Protein AF-A0A830CNA0-F1 (afdb_monomer)

Mean predicted aligned error: 9.7 Å

Foldseek 3Di:
DPPPCVVDDVVDDDDDFDWAWPDWDWDAPDPPGFIKIKTWTAGPPPRDIDIDIGGPPDDDDDDDDDDDDDDDD

pLDDT: mean 73.69, std 17.06, range [30.98, 92.06]

Structure (mmCIF, N/CA/C/O backbone):
data_AF-A0A830CNA0-F1
#
_entry.id   AF-A0A830CNA0-F1
#
loop_
_atom_site.group_PDB
_atom_site.id
_atom_site.type_symbol
_atom_site.label_atom_id
_atom_site.label_alt_id
_atom_site.label_comp_id
_atom_site.label_asym_id
_atom_site.label_entity_id
_atom_site.label_seq_id
_atom_site.pdbx_PDB_ins_code
_atom_site.Cartn_x
_atom_site.Cartn_y
_atom_site.Cartn_z
_atom_site.occupancy
_atom_site.B_iso_or_equiv
_atom_site.auth_seq_id
_atom_site.auth_comp_id
_atom_site.auth_asym_id
_atom_site.auth_atom_id
_atom_site.pdbx_PDB_model_num
ATOM 1 N N . TYR A 1 1 ? 6.586 -17.874 8.085 1.00 30.98 1 TYR A N 1
ATOM 2 C CA . TYR A 1 1 ? 6.442 -17.772 9.548 1.00 30.98 1 TYR A CA 1
ATOM 3 C C . TYR A 1 1 ? 6.426 -16.274 9.876 1.00 30.98 1 TYR A C 1
ATOM 5 O O . TYR A 1 1 ? 7.485 -15.697 10.017 1.00 30.98 1 TYR A O 1
ATOM 13 N N . ASN A 1 2 ? 5.334 -15.511 9.756 1.00 46.56 2 ASN A N 1
ATOM 14 C CA . ASN A 1 2 ? 4.077 -15.624 10.496 1.00 46.56 2 ASN A CA 1
ATOM 15 C C . ASN A 1 2 ? 4.264 -16.516 11.712 1.00 46.56 2 ASN A C 1
ATOM 17 O O . ASN A 1 2 ? 4.236 -17.735 11.522 1.00 46.56 2 ASN A O 1
ATOM 21 N N . PRO A 1 3 ? 4.436 -15.988 12.940 1.00 38.38 3 PRO A N 1
ATOM 22 C CA . PRO A 1 3 ? 3.921 -16.780 14.039 1.00 38.38 3 PRO A CA 1
ATOM 23 C C . PRO A 1 3 ? 2.540 -17.276 13.590 1.00 38.38 3 PRO A C 1
ATOM 25 O O . PRO A 1 3 ? 1.745 -16.484 13.066 1.00 38.38 3 PRO A O 1
ATOM 28 N N . GLN A 1 4 ? 2.243 -18.574 13.736 1.00 45.69 4 GLN A N 1
ATOM 29 C CA . GLN A 1 4 ? 0.832 -18.901 13.907 1.00 45.69 4 GLN A CA 1
ATOM 30 C C . GLN A 1 4 ? 0.378 -17.932 14.987 1.00 45.69 4 GLN A C 1
ATOM 32 O O . GLN A 1 4 ? 1.043 -17.834 16.018 1.00 45.69 4 GLN A O 1
ATOM 37 N N . VAL A 1 5 ? -0.667 -17.155 14.722 1.00 51.62 5 VAL A N 1
ATOM 38 C CA . VAL A 1 5 ? -1.111 -16.072 15.613 1.00 51.62 5 VAL A CA 1
ATOM 39 C C . VAL A 1 5 ? -1.158 -16.535 17.086 1.00 51.62 5 VAL A C 1
ATOM 41 O O . VAL A 1 5 ? -0.898 -15.753 17.994 1.00 51.62 5 VAL A O 1
ATOM 44 N N . GLY A 1 6 ? -1.345 -17.839 17.321 1.00 42.75 6 GLY A N 1
ATOM 45 C CA . GLY A 1 6 ? -1.249 -18.530 18.608 1.00 42.75 6 GLY A CA 1
ATOM 46 C C . GLY A 1 6 ? 0.077 -18.471 19.386 1.00 42.75 6 GLY A C 1
ATOM 47 O O . GLY A 1 6 ? 0.076 -18.861 20.554 1.00 42.75 6 GLY A O 1
ATOM 48 N N . THR A 1 7 ? 1.189 -17.969 18.839 1.00 52.22 7 THR A N 1
ATOM 49 C CA . THR A 1 7 ? 2.406 -17.703 19.638 1.00 52.22 7 THR A CA 1
ATOM 50 C C . THR A 1 7 ? 2.436 -16.284 20.215 1.00 52.22 7 THR A C 1
ATOM 52 O O . THR A 1 7 ? 3.320 -15.970 21.008 1.00 52.22 7 THR A O 1
ATOM 55 N N . ILE A 1 8 ? 1.471 -15.427 19.858 1.00 64.25 8 ILE A N 1
ATOM 56 C CA . ILE A 1 8 ? 1.330 -14.069 20.397 1.00 64.25 8 ILE A CA 1
ATOM 57 C C . ILE A 1 8 ? 0.627 -14.123 21.767 1.00 64.25 8 ILE A C 1
ATOM 59 O O . ILE A 1 8 ? -0.180 -15.014 22.048 1.00 64.25 8 ILE A O 1
ATOM 63 N N . ARG A 1 9 ? 0.991 -13.215 22.679 1.00 61.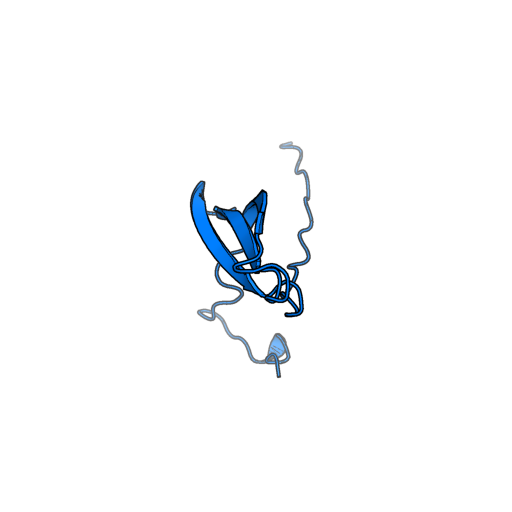09 9 ARG A N 1
ATOM 64 C CA . ARG A 1 9 ? 0.515 -13.163 24.076 1.00 61.09 9 ARG A CA 1
ATOM 65 C C . ARG A 1 9 ? 0.021 -11.753 24.428 1.00 61.09 9 ARG A C 1
ATOM 67 O O . ARG A 1 9 ? 0.296 -10.808 23.693 1.00 61.09 9 ARG A O 1
ATOM 74 N N . LYS A 1 10 ? -0.710 -11.605 25.544 1.00 40.94 10 LYS A N 1
ATOM 75 C CA . LYS A 1 10 ? -1.156 -10.301 26.088 1.00 40.94 10 LYS A CA 1
ATOM 76 C C . LYS A 1 10 ? 0.063 -9.351 26.184 1.00 40.94 10 LYS A C 1
ATOM 78 O O . LYS A 1 10 ? 1.072 -9.770 26.743 1.00 40.94 10 LYS A O 1
ATOM 83 N N . ASN A 1 11 ? -0.028 -8.131 25.626 1.00 44.22 11 ASN A N 1
ATOM 84 C CA . ASN A 1 11 ? 1.066 -7.159 25.345 1.00 44.22 11 ASN A CA 1
ATOM 85 C C . ASN A 1 11 ? 1.877 -7.365 24.039 1.00 44.22 11 ASN A C 1
ATOM 87 O O . ASN A 1 11 ? 2.903 -6.715 23.842 1.00 44.22 11 ASN A O 1
ATOM 91 N N . GLY A 1 12 ? 1.431 -8.237 23.130 1.00 41.69 12 GLY A N 1
ATOM 92 C CA . GLY A 1 12 ? 1.992 -8.384 21.780 1.00 41.69 12 GLY A CA 1
ATOM 93 C C . GLY A 1 12 ? 1.317 -7.485 20.733 1.00 41.69 12 GLY A C 1
ATOM 94 O O . GLY A 1 12 ? 0.131 -7.187 20.844 1.00 41.69 12 GLY A O 1
ATOM 95 N N . HIS A 1 13 ? 2.062 -7.088 19.695 1.00 42.88 13 HIS A N 1
ATOM 96 C CA . HIS A 1 13 ? 1.592 -6.204 18.618 1.00 42.88 13 HIS A CA 1
ATOM 97 C C . HIS A 1 13 ? 1.595 -6.909 17.258 1.00 42.88 13 HIS A C 1
ATOM 99 O O . HIS A 1 13 ? 2.499 -7.694 16.971 1.00 42.88 13 HIS A O 1
ATOM 105 N N . ILE A 1 14 ? 0.613 -6.589 16.408 1.00 40.06 14 ILE A N 1
ATOM 106 C CA . ILE A 1 14 ? 0.514 -7.090 15.029 1.00 40.06 14 ILE A CA 1
ATOM 107 C C . ILE A 1 14 ? 0.163 -5.971 14.037 1.00 40.06 14 ILE A C 1
ATOM 109 O O . ILE A 1 14 ? -0.398 -4.954 14.427 1.00 40.06 14 ILE A O 1
ATOM 113 N N . VAL A 1 15 ? 0.529 -6.213 12.772 1.00 54.31 15 VAL A N 1
ATOM 114 C CA . VAL A 1 15 ? 0.412 -5.399 11.540 1.00 54.31 15 VAL A CA 1
ATOM 115 C C . VAL A 1 15 ? 0.506 -3.882 11.723 1.00 54.31 15 VAL A C 1
ATOM 117 O O . VAL A 1 15 ? -0.448 -3.179 12.049 1.00 54.31 15 VAL A O 1
ATOM 120 N N . ILE A 1 16 ? 1.681 -3.360 11.375 1.00 52.97 16 ILE A N 1
ATOM 121 C CA . ILE A 1 16 ? 1.973 -1.932 11.398 1.00 52.97 16 ILE A CA 1
ATOM 122 C C . ILE A 1 16 ? 1.679 -1.321 10.019 1.00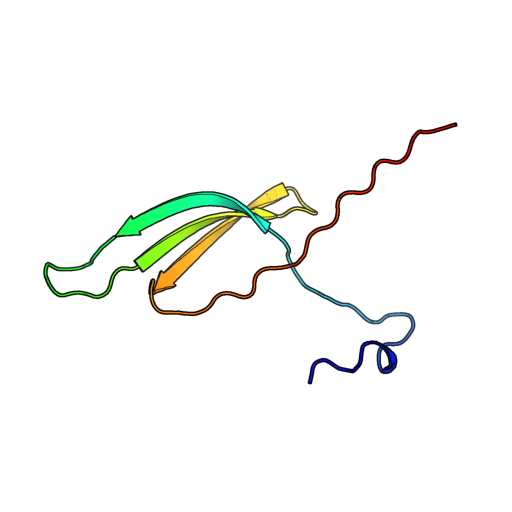 52.97 16 ILE A C 1
ATOM 124 O O . ILE A 1 16 ? 2.428 -1.511 9.066 1.00 52.97 16 ILE A O 1
ATOM 128 N N . ARG A 1 17 ? 0.612 -0.506 10.008 1.00 62.62 17 ARG A N 1
ATOM 129 C CA . ARG A 1 17 ? 0.166 0.487 9.003 1.00 62.62 17 ARG A CA 1
ATOM 130 C C . ARG A 1 17 ? -0.576 -0.029 7.754 1.00 62.62 17 ARG A C 1
ATOM 132 O O . ARG A 1 17 ? -0.085 0.135 6.641 1.00 62.62 17 ARG A O 1
ATOM 139 N N . PRO A 1 18 ? -1.834 -0.483 7.904 1.00 72.62 18 PRO A N 1
ATOM 140 C CA . PRO A 1 18 ? -2.785 -0.481 6.798 1.00 72.62 18 PRO A CA 1
ATOM 141 C C . PRO A 1 18 ? -3.022 0.958 6.327 1.00 72.62 18 PRO A C 1
ATOM 143 O O . PRO A 1 18 ? -3.430 1.836 7.098 1.00 72.62 18 PRO A O 1
ATOM 146 N N . CYS A 1 19 ? -2.760 1.204 5.051 1.00 79.81 19 CYS A N 1
ATOM 147 C CA . CYS A 1 19 ? -2.970 2.500 4.427 1.00 79.81 19 CYS A CA 1
ATOM 148 C C . CYS A 1 19 ? -3.952 2.344 3.270 1.00 79.81 19 CYS A C 1
ATOM 150 O O . CYS A 1 19 ? -3.869 1.387 2.503 1.00 79.81 19 CYS A O 1
ATOM 152 N N . LYS A 1 20 ? -4.873 3.295 3.137 1.00 83.19 20 LYS A N 1
ATOM 153 C CA . LYS A 1 20 ? -5.742 3.415 1.974 1.00 83.19 20 LYS A CA 1
ATOM 154 C C . LYS A 1 20 ? -4.991 4.178 0.895 1.00 83.19 20 LYS A C 1
ATOM 156 O O . LYS A 1 20 ? -4.689 5.352 1.090 1.00 83.19 20 LYS A O 1
ATOM 161 N N . VAL A 1 21 ? -4.697 3.532 -0.228 1.00 84.62 21 VAL A N 1
ATOM 162 C CA . VAL A 1 21 ? -4.152 4.219 -1.406 1.00 84.62 21 VAL A CA 1
ATOM 163 C C . VAL A 1 21 ? -5.188 5.227 -1.907 1.00 84.62 21 VAL A C 1
ATOM 165 O O . VAL A 1 21 ? -6.350 4.877 -2.113 1.00 84.62 21 VAL A O 1
ATOM 168 N N . VAL A 1 22 ? -4.774 6.483 -2.049 1.00 90.50 22 VAL A N 1
ATOM 169 C CA . VAL A 1 22 ? -5.597 7.594 -2.551 1.00 90.50 22 VAL A CA 1
ATOM 170 C C . VAL A 1 22 ? -5.127 8.094 -3.914 1.00 90.50 22 VAL A C 1
ATOM 172 O O . VAL A 1 22 ? -5.916 8.707 -4.623 1.00 90.50 22 VAL A O 1
ATOM 175 N N . GLU A 1 23 ? -3.884 7.801 -4.303 1.00 85.56 23 GLU A N 1
ATOM 176 C CA . GLU A 1 23 ? -3.344 8.137 -5.623 1.00 85.56 23 GLU A CA 1
ATOM 177 C C . GLU A 1 23 ? -2.326 7.087 -6.078 1.00 85.56 23 GLU A C 1
ATOM 179 O O . GLU A 1 23 ? -1.577 6.538 -5.262 1.00 85.56 23 GLU A O 1
ATOM 184 N N . VAL A 1 24 ? -2.291 6.834 -7.388 1.00 89.44 24 VAL A N 1
ATOM 185 C CA . VAL A 1 24 ? -1.289 5.990 -8.046 1.00 89.44 24 VAL A CA 1
ATOM 186 C C . VAL A 1 24 ? -0.825 6.684 -9.318 1.00 89.44 24 VAL A C 1
ATOM 188 O O . VAL A 1 24 ? -1.646 7.028 -10.167 1.00 89.44 24 VAL A O 1
ATOM 191 N N . SER A 1 25 ? 0.485 6.831 -9.489 1.00 88.56 25 SER A N 1
ATOM 192 C CA . SER A 1 25 ? 1.087 7.243 -10.757 1.00 88.56 25 SER A CA 1
ATOM 193 C C . SER A 1 25 ? 2.169 6.254 -11.186 1.00 88.56 25 SER A C 1
ATOM 195 O O . SER A 1 25 ? 2.802 5.591 -10.365 1.00 88.56 25 SER A O 1
ATOM 197 N N . THR A 1 26 ? 2.379 6.105 -12.493 1.00 90.00 26 THR A N 1
ATOM 198 C CA . THR A 1 26 ? 3.406 5.212 -13.043 1.00 90.00 26 THR A CA 1
ATOM 199 C C . THR A 1 26 ? 4.342 6.004 -13.938 1.00 90.00 26 THR A C 1
ATOM 201 O O . THR A 1 26 ? 3.901 6.710 -14.840 1.00 90.00 26 THR A O 1
ATOM 204 N N . SER A 1 27 ? 5.645 5.867 -13.717 1.00 92.06 27 SER A N 1
ATOM 205 C CA . SER A 1 27 ? 6.678 6.556 -14.489 1.00 92.06 27 SER A CA 1
ATOM 206 C C . SER A 1 27 ? 7.722 5.580 -15.022 1.00 92.06 27 SER A C 1
ATOM 208 O O . SER A 1 27 ? 7.936 4.504 -14.468 1.00 92.06 27 SER A O 1
ATOM 210 N N . ARG A 1 28 ? 8.390 5.952 -16.117 1.00 88.56 28 ARG A N 1
AT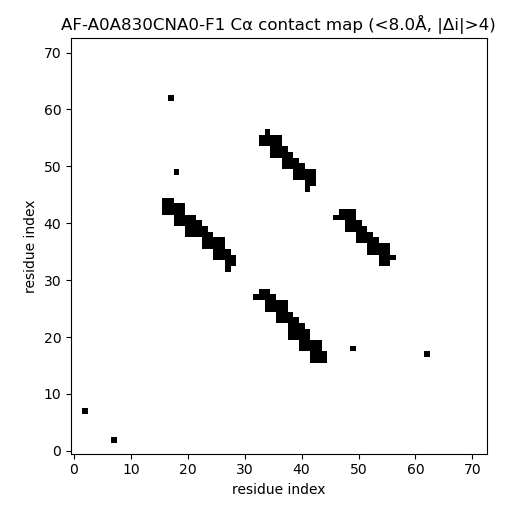OM 211 C CA . ARG A 1 28 ? 9.589 5.269 -16.621 1.00 88.56 28 ARG A CA 1
ATOM 212 C C . ARG A 1 28 ? 10.726 6.274 -16.657 1.00 88.56 28 ARG A C 1
ATOM 214 O O . ARG A 1 28 ? 10.538 7.395 -17.113 1.00 88.56 28 ARG A O 1
ATOM 221 N N . THR A 1 29 ? 11.907 5.873 -16.202 1.00 85.81 29 THR A N 1
ATOM 222 C CA . THR A 1 29 ? 13.093 6.743 -16.210 1.00 85.81 29 THR A CA 1
ATOM 223 C C . THR A 1 29 ? 13.733 6.866 -17.597 1.00 85.81 29 THR A C 1
ATOM 225 O O . THR A 1 29 ? 14.506 7.788 -17.829 1.00 85.81 29 THR A O 1
ATOM 228 N N . SER A 1 30 ? 13.429 5.952 -18.527 1.00 89.81 30 SER A N 1
ATOM 229 C CA . SER A 1 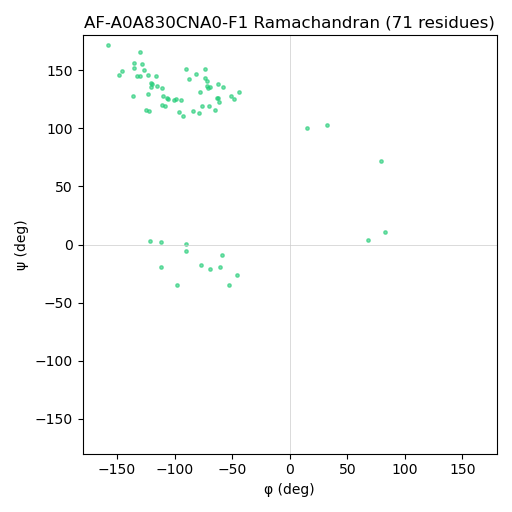30 ? 13.862 6.006 -19.930 1.00 89.81 30 SER A CA 1
ATOM 230 C C . SER A 1 30 ? 12.945 5.164 -20.830 1.00 89.81 30 SER A C 1
ATOM 232 O O . SER A 1 30 ? 12.114 4.400 -20.334 1.00 89.81 30 SER A O 1
ATOM 234 N N . LYS A 1 31 ? 13.120 5.252 -22.160 1.00 88.88 31 LYS A N 1
ATOM 235 C CA . LYS A 1 31 ? 12.357 4.471 -23.161 1.00 88.88 31 LYS A CA 1
ATOM 236 C C . LYS A 1 31 ? 12.372 2.958 -22.887 1.00 88.88 31 LYS A C 1
ATOM 238 O O . LYS A 1 31 ? 11.376 2.283 -23.135 1.00 88.88 31 LYS A O 1
ATOM 243 N N . HIS A 1 32 ? 13.485 2.448 -22.360 1.00 91.88 32 HIS A N 1
ATOM 244 C CA . HIS A 1 32 ? 13.692 1.028 -22.052 1.00 91.88 32 HIS A CA 1
ATOM 245 C C . HIS A 1 32 ? 13.785 0.740 -20.545 1.00 91.88 32 HIS A C 1
ATOM 247 O O . HIS A 1 32 ? 14.013 -0.398 -20.151 1.00 91.88 32 HIS A O 1
ATOM 253 N N . GLY A 1 33 ? 13.628 1.758 -19.697 1.00 85.44 33 GLY A N 1
ATOM 254 C CA . GLY A 1 33 ? 13.715 1.617 -18.248 1.00 85.44 33 GLY A CA 1
ATOM 255 C C . GLY A 1 33 ? 12.489 0.921 -17.659 1.00 85.44 33 GLY A C 1
ATOM 256 O O . GLY A 1 33 ? 11.376 1.034 -18.181 1.00 85.44 33 GLY A O 1
ATOM 257 N N . HIS A 1 34 ? 12.691 0.233 -16.53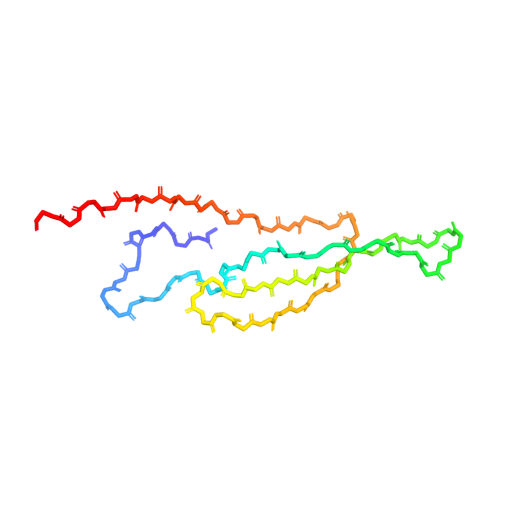5 1.00 89.75 34 HIS A N 1
ATOM 258 C CA . HIS A 1 34 ? 11.599 -0.371 -15.779 1.00 89.75 34 HIS A CA 1
ATOM 259 C C . HIS A 1 34 ? 10.637 0.700 -15.263 1.00 89.75 34 HIS A C 1
ATOM 261 O O . HIS A 1 34 ? 11.055 1.757 -14.779 1.00 89.75 34 HIS A O 1
ATOM 267 N N . ALA A 1 35 ? 9.341 0.410 -15.357 1.00 89.94 35 ALA A N 1
ATOM 268 C CA . ALA A 1 35 ? 8.324 1.285 -14.810 1.00 89.94 35 ALA A CA 1
ATOM 269 C C . ALA A 1 35 ? 8.331 1.227 -13.276 1.00 89.94 35 ALA A C 1
ATOM 271 O O . ALA A 1 35 ? 8.495 0.157 -12.681 1.00 89.94 35 ALA A O 1
ATOM 272 N N . LYS A 1 36 ? 8.132 2.383 -12.652 1.00 87.12 36 LYS A N 1
ATOM 273 C CA . LYS A 1 36 ? 7.994 2.570 -11.209 1.00 87.12 36 LYS A CA 1
ATOM 274 C C . LYS A 1 36 ? 6.591 3.081 -10.913 1.00 87.12 36 LYS A C 1
ATOM 276 O O . LYS A 1 36 ? 6.115 3.971 -11.615 1.00 87.12 36 LYS A O 1
ATOM 281 N N . CYS A 1 37 ? 5.961 2.540 -9.883 1.00 87.31 37 CYS A N 1
ATOM 282 C CA . CYS A 1 37 ? 4.688 3.012 -9.358 1.00 87.31 37 CYS A CA 1
ATOM 283 C C . CYS A 1 37 ? 4.961 3.895 -8.143 1.00 87.31 37 CYS A C 1
ATOM 285 O O . CYS A 1 37 ? 5.641 3.462 -7.217 1.00 87.31 37 CYS A O 1
ATOM 287 N N . HIS A 1 38 ? 4.449 5.120 -8.158 1.00 88.12 38 HIS A N 1
ATOM 288 C CA . HIS A 1 38 ? 4.402 6.010 -7.006 1.00 88.12 38 HIS A CA 1
ATOM 289 C C . HIS A 1 38 ? 2.996 5.954 -6.419 1.00 88.12 38 HIS A C 1
ATOM 291 O O . HIS A 1 38 ? 2.005 6.143 -7.126 1.00 88.12 38 HIS A O 1
ATOM 297 N N . PHE A 1 39 ? 2.925 5.639 -5.135 1.00 89.06 39 PHE A N 1
ATOM 298 C CA . PHE A 1 39 ? 1.698 5.514 -4.372 1.00 89.06 39 PHE A CA 1
ATOM 299 C C . PHE A 1 39 ? 1.619 6.645 -3.364 1.00 89.06 39 PHE A C 1
ATOM 301 O O . PHE A 1 39 ? 2.572 6.888 -2.627 1.00 89.06 39 PHE A O 1
ATOM 308 N N . VAL A 1 40 ? 0.449 7.264 -3.269 1.00 87.06 40 VAL A N 1
ATOM 309 C CA . VAL A 1 40 ? 0.076 8.105 -2.135 1.00 87.06 40 VAL A CA 1
ATOM 310 C C . VAL A 1 40 ? -1.005 7.373 -1.361 1.00 87.06 40 VAL A C 1
ATOM 312 O O . VAL A 1 40 ? -2.015 6.959 -1.931 1.00 87.06 40 VAL A O 1
ATOM 315 N N . ALA A 1 41 ? -0.821 7.220 -0.056 1.00 87.88 41 ALA A N 1
ATOM 316 C CA . ALA A 1 41 ? -1.753 6.520 0.809 1.00 87.88 41 ALA A CA 1
ATOM 317 C C . ALA A 1 41 ? -2.012 7.287 2.108 1.00 87.88 41 ALA A C 1
ATOM 319 O O . ALA A 1 41 ? -1.162 8.017 2.607 1.00 87.88 41 ALA A O 1
ATOM 320 N N . ILE A 1 42 ? -3.196 7.103 2.679 1.00 86.94 42 ILE A N 1
ATOM 321 C CA . ILE A 1 42 ? -3.577 7.636 3.983 1.00 86.94 42 ILE A CA 1
ATOM 322 C C . ILE A 1 42 ? -3.592 6.489 4.981 1.00 86.94 42 ILE A C 1
ATOM 324 O O . ILE A 1 42 ? -4.256 5.474 4.774 1.00 86.94 42 ILE A O 1
ATOM 328 N N . ASN A 1 43 ? -2.860 6.637 6.076 1.00 85.31 43 ASN A N 1
ATOM 329 C CA . ASN A 1 43 ? -2.885 5.678 7.163 1.00 85.31 43 ASN A CA 1
ATOM 330 C C . ASN A 1 43 ? -4.288 5.605 7.780 1.00 85.31 43 ASN A C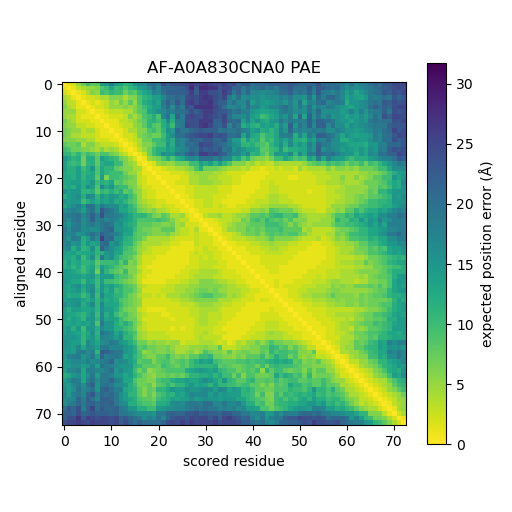 1
ATOM 332 O O . ASN A 1 43 ? -4.832 6.612 8.230 1.00 85.31 43 ASN A O 1
ATOM 336 N N . THR A 1 44 ? -4.841 4.397 7.846 1.00 80.25 44 THR A N 1
ATOM 337 C CA . THR A 1 44 ? -6.238 4.178 8.256 1.00 80.25 44 THR A CA 1
ATOM 338 C C . THR A 1 44 ? -6.478 4.478 9.740 1.00 80.25 44 THR A C 1
ATOM 340 O O . THR A 1 44 ? -7.606 4.747 10.131 1.00 80.25 44 THR A O 1
ATOM 343 N N . PHE A 1 45 ? -5.434 4.468 10.575 1.00 82.06 45 PHE A N 1
ATOM 344 C CA . PHE A 1 45 ? -5.558 4.656 12.024 1.00 82.06 45 PHE A CA 1
ATOM 345 C C . PHE A 1 45 ? -5.271 6.079 12.497 1.00 82.06 45 PHE A C 1
ATOM 347 O O . PHE A 1 45 ? -5.870 6.531 13.464 1.00 82.06 45 PHE A O 1
ATOM 354 N N . ASN A 1 46 ? -4.333 6.779 11.861 1.00 85.38 46 ASN A N 1
ATOM 355 C CA . ASN A 1 46 ? -3.915 8.112 12.307 1.00 85.38 46 ASN A CA 1
ATOM 356 C C . ASN A 1 46 ? -4.097 9.208 11.250 1.00 85.38 46 ASN A C 1
ATOM 358 O O . ASN A 1 46 ? -3.693 10.343 11.490 1.00 85.38 46 ASN A O 1
ATOM 362 N N . GLY A 1 47 ? -4.655 8.879 10.080 1.00 86.75 47 GLY A N 1
ATOM 363 C CA . GLY A 1 47 ? -4.938 9.833 9.006 1.00 86.75 47 GLY A CA 1
ATOM 364 C C . GLY A 1 47 ? -3.701 10.435 8.332 1.00 86.75 47 GLY A C 1
ATOM 365 O O . GLY A 1 47 ? -3.837 11.300 7.469 1.00 86.75 47 GLY A O 1
ATOM 366 N N . LYS A 1 48 ? -2.483 10.010 8.691 1.00 90.25 48 LYS A N 1
ATOM 367 C CA . LYS A 1 48 ? -1.255 10.559 8.107 1.00 90.25 48 LYS A CA 1
ATOM 368 C C . LYS A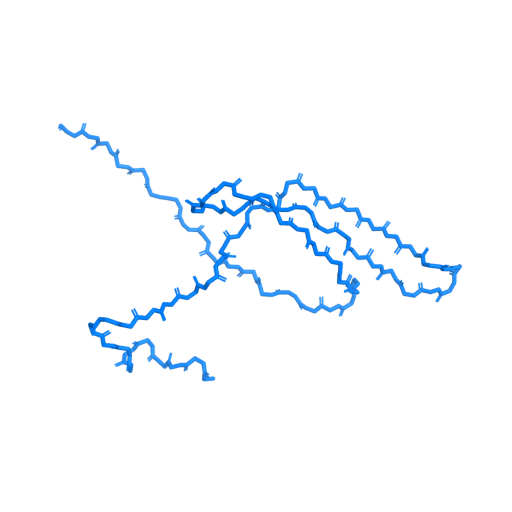 1 48 ? -1.091 10.104 6.661 1.00 90.25 48 LYS A C 1
ATOM 370 O O . LYS A 1 48 ? -1.210 8.914 6.366 1.00 90.25 48 LYS A O 1
ATOM 375 N N . LYS A 1 49 ? -0.745 11.046 5.784 1.00 91.12 49 LYS A N 1
ATOM 376 C CA . LYS A 1 49 ? -0.335 10.763 4.407 1.00 91.12 49 LYS A CA 1
ATOM 377 C C . LYS A 1 49 ? 1.053 10.116 4.388 1.00 91.12 49 LYS A C 1
ATOM 379 O O . LYS A 1 49 ? 1.952 10.528 5.118 1.00 91.12 49 LYS A O 1
ATOM 384 N N . LEU A 1 50 ? 1.195 9.085 3.570 1.00 88.88 50 LEU A N 1
ATOM 385 C CA . LEU A 1 50 ? 2.402 8.307 3.333 1.00 88.88 50 LEU A CA 1
ATOM 386 C C . LEU A 1 50 ? 2.578 8.158 1.823 1.00 88.88 50 LEU A C 1
ATOM 388 O O . LEU A 1 50 ? 1.592 8.054 1.097 1.00 88.88 50 LEU A O 1
ATOM 392 N N . GLU A 1 51 ? 3.822 8.149 1.362 1.00 91.12 51 GLU A N 1
ATOM 393 C CA . GLU A 1 51 ? 4.155 7.977 -0.051 1.00 91.12 51 GLU A CA 1
ATOM 394 C C . GLU A 1 51 ? 5.218 6.896 -0.206 1.00 91.12 51 GLU A C 1
ATOM 396 O O . GLU A 1 51 ? 6.085 6.760 0.659 1.00 91.12 51 GLU A O 1
ATOM 401 N N . ASP A 1 52 ? 5.140 6.132 -1.293 1.00 88.06 52 ASP A N 1
ATOM 402 C CA . ASP A 1 52 ? 6.110 5.084 -1.605 1.00 88.06 52 ASP A CA 1
ATOM 403 C C . ASP A 1 52 ? 6.330 4.961 -3.119 1.00 88.06 52 ASP A C 1
ATOM 405 O O . ASP A 1 52 ? 5.421 5.222 -3.908 1.00 88.06 52 ASP A O 1
ATOM 409 N N . ILE A 1 53 ? 7.537 4.570 -3.533 1.00 87.88 53 ILE A N 1
ATOM 410 C CA . ILE A 1 53 ? 7.883 4.302 -4.933 1.00 87.88 53 ILE A CA 1
ATOM 411 C C . ILE A 1 53 ? 8.455 2.898 -5.037 1.00 87.88 53 ILE A C 1
ATOM 413 O O . ILE A 1 53 ? 9.562 2.628 -4.572 1.00 87.88 53 ILE A O 1
ATOM 417 N N . VAL A 1 54 ? 7.750 2.031 -5.754 1.00 86.69 54 VAL A N 1
ATOM 418 C CA . VAL A 1 54 ? 8.153 0.638 -5.959 1.00 86.69 54 VAL A CA 1
ATOM 419 C C . VAL A 1 54 ? 8.266 0.319 -7.448 1.00 86.69 54 VAL A C 1
ATOM 421 O O . VAL A 1 54 ? 7.515 0.862 -8.265 1.00 86.69 54 VAL A O 1
ATOM 424 N N . PRO A 1 55 ? 9.201 -0.548 -7.864 1.00 89.00 55 PRO A N 1
ATOM 425 C CA . PRO A 1 55 ? 9.194 -1.083 -9.219 1.00 89.00 55 PRO A CA 1
ATOM 426 C C . PRO A 1 55 ? 7.871 -1.798 -9.508 1.00 89.00 55 PRO A C 1
ATOM 428 O O . PRO A 1 55 ? 7.398 -2.590 -8.700 1.00 89.00 55 PRO A O 1
ATOM 431 N N . SER A 1 56 ? 7.292 -1.551 -10.682 1.00 83.06 56 SER A N 1
ATOM 432 C CA . SER A 1 56 ? 6.002 -2.135 -11.098 1.00 83.06 56 SER A CA 1
ATOM 433 C C . SER A 1 56 ? 5.989 -3.668 -11.160 1.00 83.06 56 SER A C 1
ATOM 435 O O . SER A 1 56 ? 4.923 -4.271 -11.142 1.00 83.06 56 SER A O 1
ATOM 437 N N . SER A 1 57 ? 7.161 -4.300 -11.233 1.00 80.31 57 SER A N 1
ATOM 438 C CA . SER A 1 57 ? 7.326 -5.755 -11.246 1.00 80.31 57 SER A CA 1
ATOM 439 C C . SER A 1 57 ? 7.490 -6.374 -9.853 1.00 80.31 57 SER A C 1
ATOM 441 O O . SER A 1 57 ? 7.711 -7.578 -9.759 1.00 80.31 57 SER A O 1
ATOM 443 N N . HIS A 1 58 ? 7.470 -5.578 -8.780 1.00 77.94 58 HIS A N 1
ATOM 444 C CA . HIS A 1 58 ? 7.563 -6.089 -7.413 1.00 77.94 58 HIS A CA 1
ATOM 445 C C . HIS A 1 58 ? 6.174 -6.446 -6.873 1.00 77.94 58 HIS A C 1
ATOM 447 O O . HIS A 1 58 ? 5.202 -5.735 -7.117 1.00 77.94 58 HIS A O 1
ATOM 453 N N . ASN A 1 59 ? 6.096 -7.530 -6.099 1.00 69.88 59 ASN A N 1
ATOM 454 C CA . ASN A 1 59 ? 4.892 -7.862 -5.341 1.00 69.88 59 ASN A CA 1
ATOM 455 C C . ASN A 1 59 ? 4.751 -6.911 -4.144 1.00 69.88 59 ASN A C 1
ATOM 457 O O . ASN A 1 59 ? 5.743 -6.571 -3.497 1.00 69.88 59 ASN A O 1
ATOM 461 N N . CYS A 1 60 ? 3.513 -6.538 -3.823 1.00 64.06 60 CYS A N 1
ATOM 462 C CA . CYS A 1 60 ? 3.169 -5.794 -2.615 1.00 64.06 60 CYS A CA 1
ATOM 463 C C . CYS A 1 60 ? 2.190 -6.614 -1.772 1.00 64.06 60 CYS A C 1
ATOM 465 O O . CYS A 1 60 ? 1.251 -7.203 -2.311 1.00 64.06 60 CYS A O 1
ATOM 467 N N . ASP A 1 61 ? 2.385 -6.622 -0.454 1.00 67.12 61 ASP A N 1
ATOM 468 C CA . ASP A 1 61 ? 1.443 -7.244 0.474 1.00 67.12 61 ASP A CA 1
ATOM 469 C C . ASP A 1 61 ? 0.150 -6.420 0.522 1.00 67.12 61 ASP A C 1
ATOM 471 O O . ASP A 1 61 ? 0.154 -5.246 0.901 1.00 67.12 61 ASP A O 1
ATOM 475 N N . VAL A 1 62 ? -0.972 -7.035 0.141 1.00 60.22 62 VAL A N 1
ATOM 476 C CA . VAL A 1 62 ? -2.295 -6.404 0.204 1.00 60.22 62 VAL A CA 1
ATOM 477 C C . VAL A 1 62 ? -2.977 -6.831 1.505 1.00 60.22 62 VAL A C 1
ATOM 479 O O . VAL A 1 62 ? -3.291 -8.014 1.664 1.00 60.22 62 VAL A O 1
ATOM 482 N N . PRO A 1 63 ? -3.222 -5.911 2.458 1.00 69.69 63 PRO A N 1
ATOM 483 C CA . PRO A 1 63 ? -3.936 -6.256 3.676 1.00 69.69 63 PRO A CA 1
ATOM 484 C C . PRO A 1 63 ? -5.406 -6.553 3.358 1.00 69.69 63 PRO A C 1
ATOM 486 O O . PRO A 1 63 ? -6.062 -5.805 2.635 1.00 69.69 63 PRO A O 1
ATOM 489 N N . HIS A 1 64 ? -5.948 -7.622 3.941 1.00 62.94 64 HIS A N 1
ATOM 490 C CA . HIS A 1 64 ? -7.382 -7.895 3.885 1.00 62.94 64 HIS A CA 1
ATOM 491 C C . HIS A 1 64 ? -8.103 -7.012 4.913 1.00 62.94 64 HIS A C 1
ATOM 493 O O . HIS A 1 64 ? -7.889 -7.160 6.117 1.00 62.94 64 HIS A O 1
ATOM 499 N N . VAL A 1 65 ? -8.920 -6.066 4.443 1.00 64.88 65 VAL A N 1
ATOM 500 C CA . VAL A 1 65 ? -9.649 -5.107 5.288 1.00 64.88 65 VAL A CA 1
ATOM 501 C C . VAL A 1 65 ? -11.136 -5.461 5.277 1.00 64.88 65 VAL A C 1
ATOM 503 O O . VAL A 1 65 ? -11.761 -5.438 4.222 1.00 64.88 65 VAL A O 1
ATOM 506 N N . ILE A 1 66 ? -11.700 -5.775 6.448 1.00 70.19 66 ILE A N 1
ATOM 507 C CA . ILE A 1 66 ? -13.135 -6.049 6.632 1.00 70.19 66 ILE A CA 1
ATOM 508 C C . ILE A 1 66 ? -13.762 -4.849 7.344 1.00 70.19 66 ILE A C 1
ATOM 510 O O . ILE A 1 66 ? -13.287 -4.442 8.404 1.00 70.19 66 ILE A O 1
ATOM 514 N N . HIS A 1 67 ? -14.815 -4.286 6.753 1.00 69.56 67 HIS A N 1
ATOM 515 C CA . HIS A 1 67 ? -15.634 -3.245 7.368 1.00 69.56 67 HIS A CA 1
ATOM 516 C C . HIS A 1 67 ? -1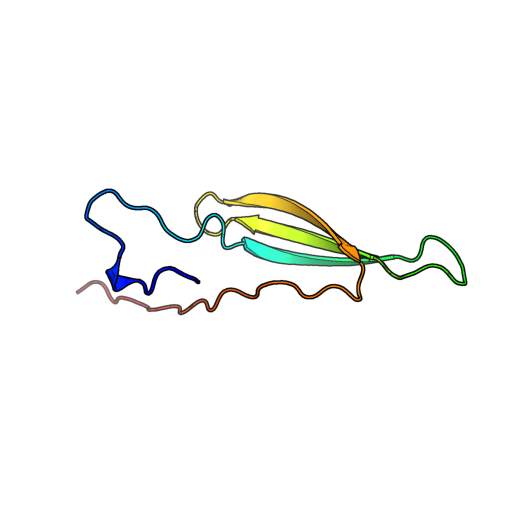6.833 -3.896 8.059 1.00 69.56 67 HIS A C 1
ATOM 518 O O . HIS A 1 67 ? -17.584 -4.621 7.408 1.00 69.56 67 HIS A O 1
ATOM 524 N N . THR A 1 68 ? -17.012 -3.635 9.353 1.00 74.56 68 THR A N 1
ATOM 525 C CA . THR A 1 68 ? -18.177 -4.102 10.113 1.00 74.56 68 THR A CA 1
ATOM 526 C C . THR A 1 68 ? -18.881 -2.896 10.707 1.00 74.56 68 THR A C 1
ATOM 528 O O . THR A 1 68 ? -18.321 -2.210 11.562 1.00 74.56 68 THR A O 1
ATOM 531 N N . ASP A 1 69 ? -20.105 -2.651 10.251 1.00 70.19 69 ASP A N 1
ATOM 532 C CA . ASP A 1 69 ? -20.976 -1.619 10.795 1.00 70.19 69 ASP A CA 1
ATOM 533 C C . ASP A 1 69 ? -21.603 -2.094 12.108 1.00 70.19 69 ASP A C 1
ATOM 535 O O . ASP A 1 69 ? -22.153 -3.193 12.185 1.00 70.19 69 ASP A O 1
ATOM 539 N N . TYR A 1 70 ? -21.539 -1.253 13.139 1.00 75.69 70 TYR A N 1
ATOM 540 C CA . TYR A 1 70 ? -22.263 -1.462 14.389 1.00 75.69 70 TYR A CA 1
ATOM 541 C C . TYR A 1 70 ? -23.362 -0.411 14.489 1.00 75.69 70 TYR A C 1
ATOM 543 O O . TYR A 1 70 ? -23.090 0.790 14.502 1.00 75.69 70 TYR A O 1
ATOM 551 N N . VAL A 1 71 ? -24.610 -0.865 14.562 1.00 71.94 71 VAL A N 1
ATOM 552 C CA . VAL A 1 71 ? -25.731 -0.013 14.963 1.00 71.94 71 VAL A CA 1
ATOM 553 C C . VAL A 1 71 ? -25.654 0.160 16.474 1.00 71.94 71 VAL A C 1
ATOM 555 O O . VAL A 1 71 ? -25.706 -0.824 17.211 1.00 71.94 71 VAL A O 1
ATOM 558 N N . ASN A 1 72 ? -25.497 1.402 16.932 1.00 62.12 72 ASN A N 1
ATOM 559 C CA . ASN A 1 72 ? -25.678 1.724 18.343 1.00 62.12 72 ASN A CA 1
ATOM 560 C C . ASN A 1 72 ? -27.157 1.484 18.682 1.00 62.12 72 ASN A C 1
ATOM 562 O O . ASN A 1 72 ? -28.022 2.135 18.093 1.00 62.12 72 ASN A O 1
ATOM 566 N N . LEU A 1 73 ? -27.421 0.515 19.563 1.00 59.19 73 LEU A N 1
ATOM 567 C CA . LEU A 1 73 ? -28.724 0.325 20.206 1.00 59.19 73 LEU A CA 1
ATOM 568 C C . LEU A 1 73 ? -28.937 1.385 21.289 1.00 59.19 73 LEU A C 1
ATOM 570 O O . LEU A 1 73 ? -27.950 1.701 21.993 1.00 59.19 73 LEU A O 1
#

Radius of gyration: 17.3 Å; Cα contacts (8 Å, |Δi|>4): 83; chains: 1; bounding box: 43×30×49 Å

Sequence (73 aa):
YNPQVGTIRKNGHIVIRPCKVVEVSTSRTSKHGHAKCHFVAINTFNGKKLEDIVPSSHNCDVPHVIHTDYVNL

Secondary structure (DSSP, 8-state):
----GGG--TT-------EEEEEEEEEESSTTSPEEEEEEEEETTT--EEEEEEETTS---------------

Organism: NCBI:txid374723

InterPro domains:
  IPR001884 Translation elongation factor IF5A-like [PTHR11673] (1-70)
  IPR008991 Translation protein SH3-like domain superfamily [SSF50104] (3-70)
  IPR014722 Large ribosomal subunit protein uL2, domain 2 [G3DSA:2.30.30.30] (1-64)
  IPR048670 Translation initiation factor 5A-like, N-termi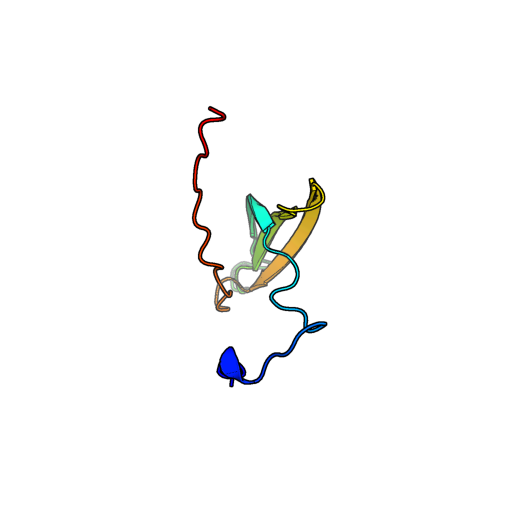nal [PF21485] (3-58)

Solvent-accessible surface area (backbone atoms only — not comparable to full-atom values): 5065 Å² total; per-residue (Å²): 129,70,72,62,73,85,77,63,54,97,96,63,87,79,84,92,74,66,54,49,74,77,46,78,48,77,48,57,89,45,101,86,44,73,46,32,33,39,38,35,24,32,28,73,86,78,66,47,77,47,75,52,77,44,55,65,88,58,89,75,91,77,82,89,81,85,89,81,90,79,82,86,127

Nearest PDB structures (foldseek):
  6q84-assembly1_C  TM=7.834E-01  e=5.508E-05  Saccharomyces cerevisiae S288C
  8t2x-assembly1_eI  TM=7.617E-01  e=8.351E-05  Saccharomyces cerevisiae
  7oya-assembly1_11  TM=7.467E-01  e=4.159E-04  Danio rerio
  8qzx-assembly1_E  TM=6.804E-01  e=8.489E-04  Trichomonas vaginalis
  1bkb-assembly1_A  TM=7.352E-01  e=2.627E-03  Pyrobaculum aerophilum